Protein AF-A0A9E3DTG2-F1 (afdb_monomer)

Mean predicted aligned error: 5.53 Å

Solvent-accessible surface area (backbone atoms only — not comparable to full-atom values): 4525 Å² total; per-residue (Å²): 129,86,49,75,72,58,49,53,52,50,53,52,53,49,48,37,49,51,52,23,54,51,27,52,50,47,28,52,54,29,44,54,49,29,72,69,41,54,85,91,46,29,68,61,32,44,52,51,23,52,58,25,46,55,48,22,54,51,31,46,50,55,35,51,52,51,53,50,51,54,53,48,53,53,51,53,51,55,59,71,68,51,77,87,127

pLDDT: mean 91.42, std 11.4, range [51.81, 98.69]

Radius of gyration: 19.86 Å; Cα contacts (8 Å, |Δi|>4): 38; chains: 1; bounding box: 52×11×55 Å

Sequence (85 aa):
MISAPEATLIDQLLEFYCAWRAECAAVHTTYEQFAAAAPSERTLAFAAYLAALDREESAAQVYADQIALVSSLRSCNAEYARPAA

Nearest PDB structures (foldseek):
  2elb-assembly1_A-2  TM=8.626E-01  e=1.677E+00  Homo sapiens
  5mto-assembly1_A  TM=7.487E-01  e=2.751E+00  Homo sapiens
  5oen-assembly1_B  TM=8.455E-01  e=3.312E+00  Mus musculus
  7p3r-assembly1_D  TM=7.842E-01  e=5.106E+00  Vibrio cholerae O1 biovar El Tor str. N16961

Foldseek 3Di:
DQDPVNVVLVVVLVVLVVQLVVLVVQLVVLVVCLVPDDPVCNVVSVVSNVVSVVSNVVSVVVSVVSVVVVVVVVVVVVVVPPDDD

Structure (mmCIF, N/CA/C/O backbone):
data_AF-A0A9E3DTG2-F1
#
_entry.id   AF-A0A9E3DTG2-F1
#
loop_
_atom_site.group_PDB
_atom_site.id
_atom_site.type_symbol
_atom_site.label_atom_id
_atom_site.label_alt_id
_atom_site.label_comp_id
_atom_site.label_asym_id
_atom_site.label_entity_id
_atom_site.label_seq_id
_atom_site.pdbx_PDB_ins_code
_atom_site.Cartn_x
_atom_site.Cartn_y
_atom_site.Cartn_z
_atom_site.occupancy
_atom_site.B_iso_or_equiv
_atom_site.auth_seq_id
_atom_site.auth_comp_id
_atom_site.auth_asym_id
_atom_site.auth_atom_id
_atom_site.pdbx_PDB_model_num
ATOM 1 N N . MET A 1 1 ? 6.876 5.987 -32.475 1.00 65.56 1 MET A N 1
ATOM 2 C CA . MET A 1 1 ? 6.003 4.828 -32.198 1.00 65.56 1 MET A CA 1
ATOM 3 C C . MET A 1 1 ? 6.688 4.054 -31.087 1.00 65.56 1 MET A C 1
ATOM 5 O O . MET A 1 1 ? 7.848 3.721 -31.283 1.00 65.56 1 MET A O 1
ATOM 9 N N . ILE A 1 2 ? 6.062 3.908 -29.915 1.00 67.19 2 ILE A N 1
ATOM 10 C CA . ILE A 1 2 ? 6.636 3.134 -28.798 1.00 67.19 2 ILE A CA 1
ATOM 11 C C . ILE A 1 2 ? 6.787 1.687 -29.275 1.00 67.19 2 ILE A C 1
ATOM 13 O O . ILE A 1 2 ? 5.880 1.164 -29.928 1.00 67.19 2 ILE A O 1
ATOM 17 N N . SER A 1 3 ? 7.938 1.069 -29.029 1.00 77.00 3 SER A N 1
ATOM 18 C CA . SER A 1 3 ? 8.162 -0.324 -29.420 1.00 77.00 3 SER A CA 1
ATOM 19 C C . SER A 1 3 ? 7.393 -1.280 -28.494 1.00 77.00 3 SER A C 1
ATOM 21 O O . SER A 1 3 ? 7.155 -0.967 -27.330 1.00 77.00 3 SER A O 1
ATOM 23 N N . ALA A 1 4 ? 7.007 -2.463 -28.984 1.00 75.62 4 ALA A N 1
ATOM 24 C CA . ALA A 1 4 ? 6.302 -3.470 -28.179 1.00 75.62 4 ALA A CA 1
ATOM 25 C C . ALA A 1 4 ? 6.946 -3.771 -26.798 1.00 75.62 4 ALA A C 1
ATOM 27 O O . ALA A 1 4 ? 6.206 -3.800 -25.818 1.00 75.62 4 ALA A O 1
ATOM 28 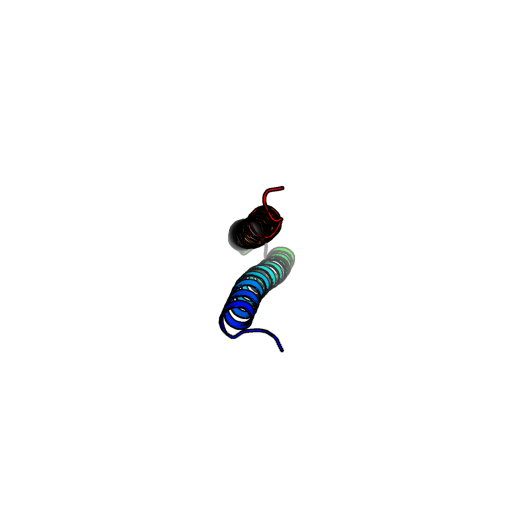N N . PRO A 1 5 ? 8.283 -3.929 -26.660 1.00 78.56 5 PRO A N 1
ATOM 29 C CA . PRO A 1 5 ? 8.899 -4.157 -25.348 1.00 78.56 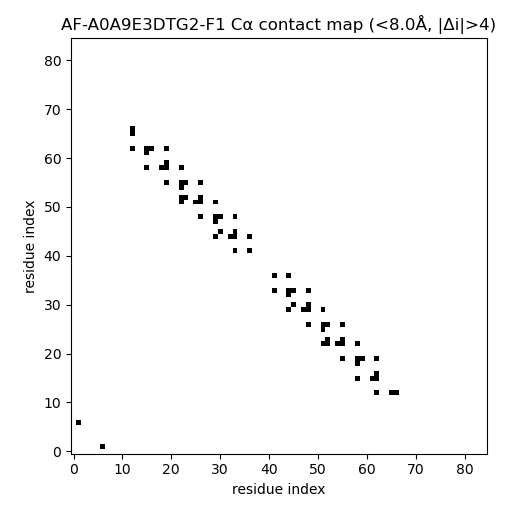5 PRO A CA 1
ATOM 30 C C . PRO A 1 5 ? 8.847 -2.933 -24.420 1.00 78.56 5 PRO A C 1
ATOM 32 O O . PRO A 1 5 ? 8.726 -3.092 -23.208 1.00 78.56 5 PRO A O 1
ATOM 35 N N . GLU A 1 6 ? 8.905 -1.713 -24.961 1.00 81.44 6 GLU A N 1
ATOM 36 C CA . GLU A 1 6 ? 8.756 -0.491 -24.160 1.00 81.44 6 GLU A CA 1
ATOM 37 C C . GLU A 1 6 ? 7.324 -0.327 -23.646 1.00 81.44 6 GLU A C 1
ATOM 39 O O . GLU A 1 6 ? 7.136 0.092 -22.508 1.00 81.44 6 GLU A O 1
ATOM 44 N N . ALA A 1 7 ? 6.324 -0.684 -24.458 1.00 85.75 7 ALA A N 1
ATOM 45 C CA . ALA A 1 7 ? 4.925 -0.670 -24.041 1.00 85.75 7 ALA A CA 1
ATOM 46 C C . ALA A 1 7 ? 4.684 -1.639 -22.871 1.00 85.75 7 ALA A C 1
ATOM 48 O O . ALA A 1 7 ? 4.151 -1.225 -21.849 1.00 85.75 7 ALA A O 1
ATOM 49 N N . THR A 1 8 ? 5.178 -2.881 -22.960 1.00 90.06 8 THR A N 1
ATOM 50 C CA . THR A 1 8 ? 5.066 -3.858 -21.862 1.00 90.06 8 THR A CA 1
ATOM 51 C C . THR A 1 8 ? 5.740 -3.375 -20.577 1.00 90.06 8 THR A C 1
ATOM 53 O O . THR A 1 8 ? 5.204 -3.576 -19.491 1.00 90.06 8 THR A O 1
ATOM 56 N N . LEU A 1 9 ? 6.897 -2.717 -20.683 1.00 90.56 9 LEU A N 1
ATOM 57 C CA . LEU A 1 9 ? 7.578 -2.162 -19.516 1.00 90.56 9 LEU A CA 1
ATOM 58 C C . LEU A 1 9 ? 6.775 -1.025 -18.866 1.00 90.56 9 LEU A C 1
ATOM 60 O O . LEU A 1 9 ? 6.691 -0.953 -17.643 1.00 90.56 9 LEU A O 1
ATOM 64 N N . ILE A 1 10 ? 6.182 -0.142 -19.676 1.00 91.25 10 ILE A N 1
ATOM 65 C CA . ILE A 1 10 ? 5.311 0.935 -19.186 1.00 91.25 10 ILE A CA 1
ATOM 66 C C . ILE A 1 10 ? 4.089 0.346 -18.478 1.00 91.25 10 ILE A C 1
ATOM 68 O O . ILE A 1 10 ? 3.764 0.797 -17.383 1.00 91.25 10 ILE A O 1
ATOM 72 N N . ASP A 1 11 ? 3.458 -0.673 -19.059 1.00 94.81 11 ASP A N 1
ATOM 73 C CA . ASP A 1 11 ? 2.290 -1.327 -18.466 1.00 94.81 11 ASP A CA 1
ATOM 74 C C . ASP A 1 11 ? 2.630 -1.958 -17.108 1.00 94.81 11 ASP A C 1
ATOM 76 O O . ASP A 1 11 ? 1.902 -1.757 -16.138 1.00 94.81 11 ASP A O 1
ATOM 80 N N . GLN A 1 12 ? 3.778 -2.633 -16.997 1.00 94.44 12 GLN A N 1
ATOM 81 C CA . GLN A 1 12 ? 4.248 -3.197 -15.727 1.00 94.44 12 GLN A CA 1
ATOM 82 C C . GLN A 1 12 ? 4.526 -2.114 -14.675 1.00 94.44 12 GLN A C 1
ATOM 84 O O . GLN A 1 12 ? 4.125 -2.250 -13.521 1.00 94.44 12 GLN A O 1
ATOM 89 N N . LEU A 1 13 ? 5.177 -1.008 -15.050 1.00 95.88 13 LEU A N 1
ATOM 90 C CA . LEU A 1 13 ? 5.404 0.110 -14.126 1.00 95.88 13 LEU A CA 1
ATOM 91 C C . LEU A 1 13 ? 4.088 0.747 -13.661 1.00 95.88 13 LEU A C 1
ATOM 93 O O . LEU A 1 13 ? 3.962 1.108 -12.489 1.00 95.88 13 LEU A O 1
ATOM 97 N N . LEU A 1 14 ? 3.109 0.876 -14.560 1.00 96.75 14 LEU A N 1
ATOM 98 C CA . LEU A 1 14 ? 1.775 1.366 -14.223 1.00 96.75 14 LEU A CA 1
ATOM 99 C C . LEU A 1 14 ? 1.044 0.408 -13.282 1.00 96.75 14 LEU A C 1
ATOM 101 O O . LEU A 1 14 ? 0.371 0.875 -12.368 1.00 96.75 14 LEU A O 1
ATOM 105 N N . GLU A 1 15 ? 1.206 -0.902 -13.450 1.00 97.69 15 GLU A N 1
ATOM 106 C CA . GLU A 1 15 ? 0.637 -1.899 -12.544 1.00 97.69 15 GLU A CA 1
ATOM 107 C C . GLU A 1 15 ? 1.191 -1.748 -11.119 1.00 97.69 15 GLU A C 1
ATOM 109 O O . GLU A 1 15 ? 0.410 -1.648 -10.171 1.00 97.69 15 GLU A O 1
ATOM 114 N N . PHE A 1 16 ? 2.513 -1.612 -10.957 1.00 97.56 16 PHE A N 1
ATOM 115 C CA . PHE A 1 16 ? 3.123 -1.356 -9.644 1.00 97.56 16 PHE A CA 1
ATOM 116 C C . PHE A 1 16 ? 2.679 -0.020 -9.036 1.00 97.56 16 PHE A C 1
ATOM 118 O O . PHE A 1 16 ? 2.391 0.053 -7.840 1.00 97.56 16 PHE A O 1
ATOM 125 N N . TYR A 1 17 ? 2.559 1.030 -9.854 1.00 97.44 17 TYR A N 1
ATOM 126 C CA . TYR A 1 17 ? 2.016 2.313 -9.409 1.00 97.44 17 TYR A CA 1
ATOM 127 C C . TYR A 1 17 ? 0.566 2.179 -8.922 1.00 97.44 17 TYR A C 1
ATOM 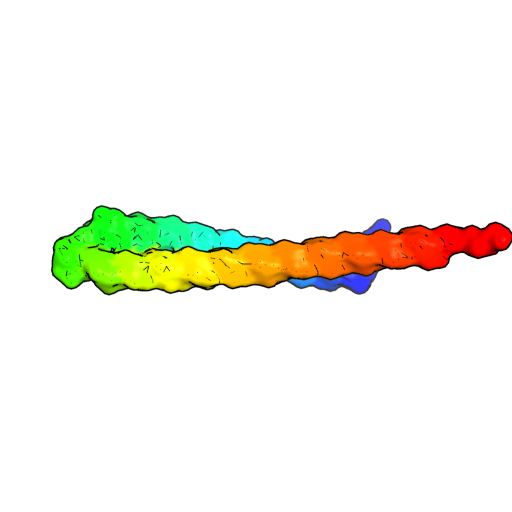129 O O . TYR A 1 17 ? 0.217 2.676 -7.851 1.00 97.44 17 TYR A O 1
ATOM 137 N N . CYS A 1 18 ? -0.287 1.500 -9.691 1.00 98.38 18 CYS A N 1
ATOM 138 C CA . CYS A 1 18 ? -1.679 1.262 -9.330 1.00 98.38 18 CYS A CA 1
ATOM 139 C C . CYS A 1 18 ? -1.801 0.427 -8.051 1.00 98.38 18 CYS A C 1
ATOM 141 O O . CYS A 1 18 ? -2.636 0.756 -7.209 1.00 98.38 18 CYS A O 1
ATOM 143 N N . ALA A 1 19 ? -0.957 -0.594 -7.878 1.00 98.00 19 ALA A N 1
ATOM 144 C CA . ALA A 1 19 ? -0.906 -1.403 -6.665 1.00 98.00 19 ALA A CA 1
ATOM 145 C C . ALA A 1 19 ? -0.576 -0.548 -5.432 1.00 98.00 19 ALA A C 1
ATOM 147 O O . ALA A 1 19 ? -1.332 -0.554 -4.462 1.00 98.00 19 ALA A O 1
ATOM 148 N N . TRP A 1 20 ? 0.474 0.276 -5.498 1.00 98.31 20 TRP A N 1
ATOM 149 C CA . TRP A 1 20 ? 0.807 1.210 -4.419 1.00 98.31 20 TRP A CA 1
ATOM 150 C C . TRP A 1 20 ? -0.343 2.184 -4.117 1.00 98.31 20 TRP A C 1
ATOM 152 O O . TRP A 1 20 ? -0.741 2.349 -2.965 1.00 98.31 20 TRP A O 1
A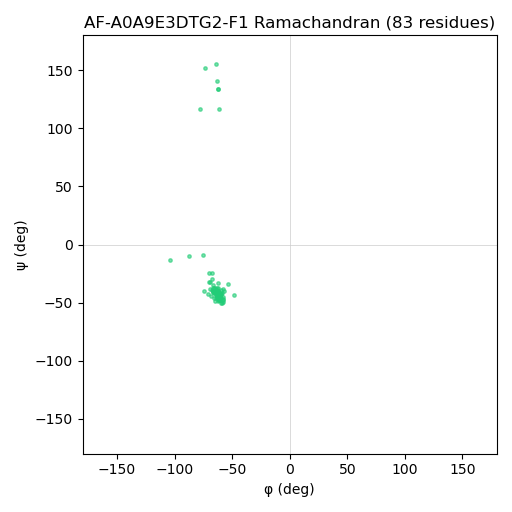TOM 162 N N . ARG A 1 21 ? -0.968 2.772 -5.147 1.00 98.50 21 ARG A N 1
ATOM 163 C CA . ARG A 1 21 ? -2.115 3.680 -4.963 1.00 98.50 21 ARG A CA 1
ATOM 164 C C . ARG A 1 21 ? -3.330 3.003 -4.327 1.00 98.50 21 ARG A C 1
ATOM 166 O O . ARG A 1 21 ? -4.058 3.673 -3.591 1.00 98.50 21 ARG A O 1
ATOM 173 N N . ALA A 1 22 ? -3.558 1.721 -4.604 1.00 98.38 22 ALA A N 1
ATOM 174 C CA . ALA A 1 22 ? -4.612 0.943 -3.963 1.00 98.38 22 ALA A CA 1
ATOM 175 C C . ALA A 1 22 ? -4.325 0.740 -2.466 1.00 98.38 22 ALA A C 1
ATOM 177 O O . ALA A 1 22 ? -5.230 0.909 -1.648 1.00 98.38 22 ALA A O 1
ATOM 178 N N . GLU A 1 23 ? -3.071 0.477 -2.093 1.00 98.31 23 GLU A N 1
ATOM 179 C CA . GLU A 1 23 ? -2.666 0.385 -0.687 1.00 98.31 23 GLU A CA 1
ATOM 180 C C . GLU A 1 23 ? -2.790 1.734 0.039 1.00 98.31 23 GLU A C 1
ATOM 182 O O . GLU A 1 23 ? -3.349 1.782 1.134 1.00 98.31 23 GLU A O 1
ATOM 187 N N . CYS A 1 24 ? -2.429 2.861 -0.594 1.00 98.38 24 CYS A N 1
ATOM 188 C CA . CYS A 1 24 ? -2.693 4.192 -0.023 1.00 98.38 24 CYS A CA 1
ATOM 189 C C . CYS A 1 24 ? -4.191 4.419 0.263 1.00 98.38 24 CYS A C 1
ATOM 191 O O . CYS A 1 24 ? -4.558 5.014 1.279 1.00 98.38 24 CYS A O 1
ATOM 193 N N . ALA A 1 25 ? -5.074 3.958 -0.630 1.00 98.44 25 ALA A N 1
ATOM 194 C CA . ALA A 1 25 ? -6.516 4.043 -0.410 1.00 98.44 25 ALA A CA 1
ATOM 195 C C . ALA A 1 25 ? -6.960 3.148 0.761 1.00 98.44 25 ALA A C 1
ATOM 197 O O . ALA A 1 25 ? -7.766 3.576 1.586 1.00 98.44 25 ALA A O 1
ATOM 198 N N . ALA A 1 26 ? -6.388 1.947 0.888 1.00 98.31 26 ALA A N 1
ATOM 199 C CA . ALA A 1 26 ? -6.657 1.040 2.001 1.00 98.31 26 ALA A CA 1
ATOM 200 C C . ALA A 1 26 ? -6.212 1.624 3.355 1.00 98.31 26 ALA A C 1
ATOM 202 O O . ALA A 1 26 ? -6.937 1.502 4.346 1.00 98.31 26 ALA A O 1
ATOM 203 N N . VAL A 1 27 ? -5.061 2.305 3.402 1.00 98.44 27 VAL A N 1
ATOM 204 C CA . VAL A 1 27 ? -4.596 3.064 4.578 1.00 98.44 27 VAL A CA 1
ATOM 205 C C . VAL A 1 27 ? -5.621 4.123 4.970 1.00 98.44 27 VAL A C 1
ATOM 207 O O . VAL A 1 27 ? -6.004 4.212 6.135 1.00 98.44 27 VAL A O 1
ATOM 210 N N . HIS A 1 28 ? -6.118 4.896 4.002 1.00 98.38 28 HIS A N 1
ATOM 211 C CA . HIS A 1 28 ? -7.121 5.921 4.272 1.00 98.38 28 HIS A CA 1
ATOM 212 C C . HIS A 1 28 ? -8.419 5.321 4.831 1.00 98.38 28 HIS A C 1
ATOM 214 O O . HIS A 1 28 ? -8.897 5.749 5.878 1.00 98.38 28 HIS A O 1
ATOM 220 N N . THR A 1 29 ? -8.939 4.267 4.198 1.00 98.38 29 THR A N 1
ATOM 221 C CA . THR A 1 29 ? -10.157 3.583 4.652 1.00 98.38 29 THR A CA 1
ATOM 222 C C . THR A 1 29 ? -10.004 2.994 6.056 1.00 98.38 29 THR A C 1
ATOM 224 O O . THR A 1 29 ? -10.891 3.144 6.895 1.00 98.38 29 THR A O 1
ATOM 227 N N . THR A 1 30 ? -8.884 2.331 6.347 1.00 97.94 30 THR A N 1
ATOM 228 C CA . THR A 1 30 ? -8.650 1.730 7.672 1.00 97.94 30 THR A CA 1
ATOM 229 C C . THR A 1 30 ? -8.424 2.784 8.753 1.00 97.94 30 THR A C 1
ATOM 231 O O . THR A 1 30 ? -8.866 2.593 9.887 1.00 97.94 30 THR A O 1
ATOM 234 N N . TYR A 1 31 ? -7.821 3.925 8.412 1.00 97.94 31 TYR A N 1
ATOM 235 C CA . TYR A 1 31 ? -7.727 5.071 9.312 1.00 97.94 31 TYR A CA 1
ATOM 236 C C . TYR A 1 31 ? -9.107 5.621 9.681 1.00 97.94 31 TYR A C 1
ATOM 238 O O . TYR A 1 31 ? -9.386 5.812 10.863 1.00 97.94 31 TYR A O 1
ATOM 246 N N . GLU A 1 32 ? -9.984 5.846 8.698 1.00 98.25 32 GLU A N 1
ATOM 247 C CA . GLU A 1 32 ? -11.348 6.330 8.944 1.00 98.25 32 GLU A CA 1
ATOM 248 C C . GLU A 1 32 ? -12.133 5.363 9.840 1.00 98.25 32 GLU A C 1
ATOM 250 O O . GLU A 1 32 ? -12.782 5.785 10.800 1.00 98.25 32 GLU A O 1
ATOM 255 N N . GLN A 1 33 ? -12.010 4.056 9.587 1.00 97.25 33 GLN A N 1
ATOM 256 C CA . GLN A 1 33 ? -12.615 3.014 10.419 1.00 97.25 33 GLN A CA 1
ATOM 257 C C . GLN A 1 33 ? -12.071 3.037 11.852 1.00 97.25 33 GLN A C 1
ATOM 259 O O . GLN A 1 33 ? -12.849 3.013 12.802 1.00 97.25 33 GLN A O 1
ATOM 264 N N . PHE A 1 34 ? -10.752 3.133 12.032 1.00 97.31 34 PHE A N 1
ATOM 265 C CA . PHE A 1 34 ? -10.130 3.265 13.351 1.00 97.31 34 PHE A CA 1
ATOM 266 C C . PHE A 1 34 ? -10.556 4.547 14.080 1.00 97.31 34 PHE A C 1
ATOM 268 O O . PHE A 1 34 ? -10.792 4.525 15.293 1.00 97.31 34 PHE A O 1
ATOM 275 N N . ALA A 1 35 ? -10.668 5.663 13.361 1.00 97.12 35 ALA A N 1
ATOM 276 C CA . ALA A 1 35 ? -11.082 6.944 13.917 1.00 97.12 35 ALA A CA 1
ATOM 277 C C . ALA A 1 35 ? -12.537 6.909 14.410 1.00 97.12 35 ALA A C 1
ATOM 279 O O . ALA A 1 35 ? -12.834 7.486 15.458 1.00 97.12 35 ALA A O 1
ATOM 280 N N . ALA A 1 36 ? -13.414 6.202 13.691 1.00 97.69 36 ALA A N 1
ATOM 281 C CA . ALA A 1 36 ? -14.827 6.036 14.024 1.00 97.69 36 ALA A CA 1
ATOM 282 C C . ALA A 1 36 ? -15.126 4.854 14.972 1.00 97.69 36 ALA A C 1
ATOM 284 O O . ALA A 1 36 ? -16.252 4.738 15.456 1.00 97.69 36 ALA A O 1
ATOM 285 N N . ALA A 1 37 ? -14.151 3.978 15.241 1.00 96.88 37 ALA A N 1
ATOM 286 C CA . ALA A 1 37 ? -14.358 2.749 16.004 1.00 96.88 37 ALA A CA 1
ATOM 287 C C . ALA A 1 37 ? -14.795 3.004 17.455 1.00 96.88 37 ALA A C 1
A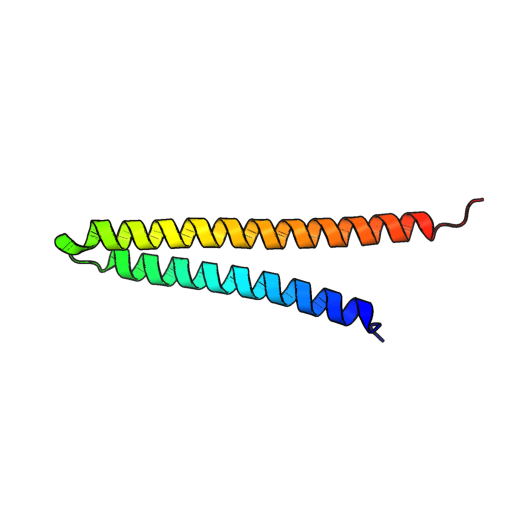TOM 289 O O . ALA A 1 37 ? -14.260 3.872 18.158 1.00 96.88 37 ALA A O 1
ATOM 290 N N . ALA A 1 38 ? -15.716 2.168 17.942 1.00 96.56 38 ALA A N 1
ATOM 291 C CA . ALA A 1 38 ? -16.087 2.145 19.350 1.00 96.56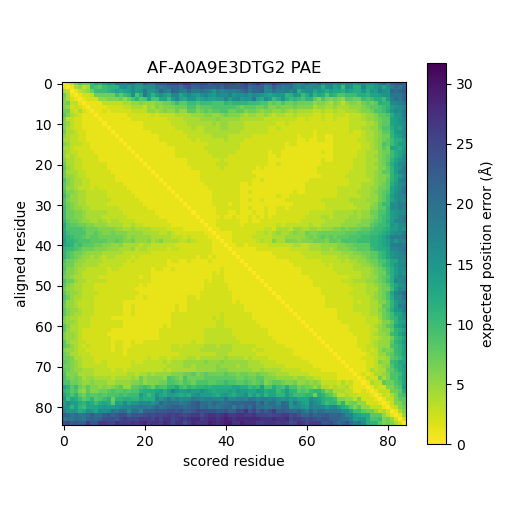 38 ALA A CA 1
ATOM 292 C C . ALA A 1 38 ? -14.889 1.722 20.229 1.00 96.56 38 ALA A C 1
ATOM 294 O O . ALA A 1 38 ? -14.009 0.988 19.766 1.00 96.56 38 ALA A O 1
ATOM 295 N N . PRO A 1 39 ? -14.844 2.105 21.522 1.00 95.44 39 PRO A N 1
ATOM 296 C CA . PRO A 1 39 ? -13.721 1.769 22.401 1.00 95.44 39 PRO A CA 1
ATOM 297 C C . PRO A 1 39 ? -13.382 0.271 22.458 1.00 95.44 39 PRO A C 1
ATOM 299 O O . PRO A 1 39 ? -12.208 -0.078 22.542 1.00 95.44 39 PRO A O 1
ATOM 302 N N . SER A 1 40 ? -14.386 -0.607 22.366 1.00 95.69 40 SER A N 1
ATOM 303 C CA . SER A 1 40 ? -14.217 -2.068 22.370 1.00 95.69 40 SER A CA 1
ATOM 304 C C . SER A 1 40 ? -13.561 -2.629 21.105 1.00 95.69 40 SER A C 1
ATOM 306 O O . SER A 1 40 ? -12.963 -3.698 21.154 1.00 95.69 40 SER A O 1
ATOM 308 N N . GLU A 1 41 ? -13.662 -1.926 19.978 1.00 96.00 41 GLU A N 1
ATOM 309 C CA . GLU A 1 41 ? -13.166 -2.367 18.664 1.00 96.00 41 GLU A CA 1
ATOM 310 C C . GLU A 1 41 ? -11.873 -1.645 18.269 1.00 96.00 41 GLU A C 1
ATOM 312 O O . GLU A 1 41 ? -11.166 -2.055 17.347 1.00 96.00 41 GLU A O 1
ATOM 317 N N . ARG A 1 42 ? -11.535 -0.573 18.992 1.00 94.75 42 ARG A N 1
ATOM 318 C CA . ARG A 1 42 ? -10.462 0.357 18.642 1.00 94.75 42 ARG A CA 1
ATOM 319 C C . ARG A 1 42 ? -9.095 -0.305 18.507 1.00 94.75 42 ARG A C 1
ATOM 321 O O . ARG A 1 42 ? -8.345 0.053 17.606 1.00 94.75 42 ARG A O 1
ATOM 328 N N . THR A 1 43 ? -8.775 -1.281 19.356 1.00 97.38 43 THR A N 1
ATOM 329 C CA . THR A 1 43 ? -7.513 -2.034 19.267 1.00 97.38 43 THR A CA 1
ATOM 330 C C . THR A 1 43 ? -7.425 -2.845 17.975 1.00 97.38 43 THR A C 1
ATOM 332 O O . THR A 1 43 ? -6.386 -2.836 17.321 1.00 97.38 43 THR A O 1
ATOM 335 N N . LEU A 1 44 ? -8.514 -3.511 17.582 1.00 97.44 44 LEU A N 1
ATOM 336 C CA . LEU A 1 44 ? -8.556 -4.295 16.349 1.00 97.44 44 LEU A CA 1
ATOM 337 C C . LEU A 1 44 ? -8.485 -3.386 15.117 1.00 97.44 44 LEU A C 1
ATOM 339 O O . LEU A 1 44 ? -7.706 -3.652 14.205 1.00 97.44 44 LEU A O 1
ATOM 343 N N . ALA A 1 45 ? -9.240 -2.286 15.114 1.00 97.44 45 ALA A N 1
ATOM 344 C CA . ALA A 1 45 ? -9.212 -1.317 14.022 1.00 97.44 45 ALA A CA 1
ATOM 345 C C . ALA A 1 45 ? -7.830 -0.652 13.877 1.00 97.44 45 ALA A C 1
ATOM 347 O O . ALA A 1 45 ? -7.350 -0.456 12.763 1.00 97.44 45 ALA A O 1
ATOM 348 N N . PHE A 1 46 ? -7.145 -0.376 14.992 1.00 97.62 46 PHE A N 1
ATOM 349 C CA . PHE A 1 46 ? -5.774 0.133 14.970 1.00 97.62 46 PHE A CA 1
ATOM 350 C C . PHE A 1 46 ? -4.786 -0.881 14.382 1.00 97.62 46 PHE A C 1
ATOM 352 O O . PHE A 1 46 ? -3.940 -0.513 13.572 1.00 97.62 46 PHE A O 1
ATOM 359 N N . ALA A 1 47 ? -4.911 -2.164 14.735 1.00 98.31 47 ALA A N 1
ATOM 360 C CA . ALA A 1 47 ? -4.083 -3.218 14.152 1.00 98.31 47 ALA A CA 1
ATOM 361 C C . ALA A 1 47 ? -4.313 -3.359 12.635 1.00 98.31 47 ALA A C 1
ATOM 363 O O . ALA A 1 47 ? -3.352 -3.513 11.884 1.00 98.31 47 ALA A O 1
ATOM 364 N N . ALA A 1 48 ? -5.564 -3.247 12.173 1.00 98.19 48 ALA A N 1
ATOM 365 C CA . ALA A 1 48 ? -5.889 -3.250 10.746 1.00 98.19 48 ALA A CA 1
ATOM 366 C C . ALA A 1 48 ? -5.280 -2.046 10.006 1.00 98.19 48 ALA A C 1
ATOM 368 O O . ALA A 1 48 ? -4.753 -2.208 8.906 1.00 98.19 48 ALA A O 1
ATOM 369 N N . TYR A 1 49 ? -5.301 -0.862 10.625 1.00 98.19 49 TYR A N 1
ATOM 370 C CA . TYR A 1 49 ? -4.639 0.335 10.103 1.00 98.19 49 TYR A CA 1
ATOM 371 C C . TYR A 1 49 ? -3.115 0.165 10.005 1.00 98.19 49 TYR A C 1
ATOM 373 O O . TYR A 1 49 ? -2.538 0.445 8.957 1.00 98.19 49 TYR A O 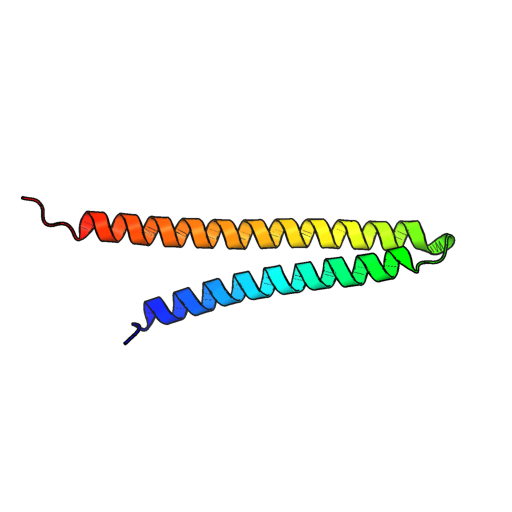1
ATOM 381 N N . LEU A 1 50 ? -2.458 -0.372 11.040 1.00 98.56 50 LEU A N 1
ATOM 382 C CA . LEU A 1 50 ? -1.018 -0.666 10.991 1.0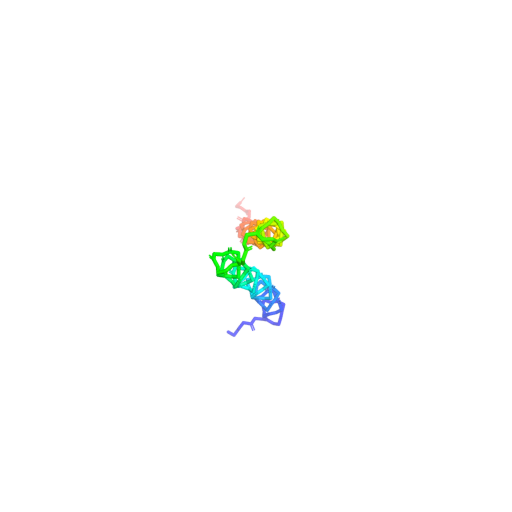0 98.56 50 LEU A CA 1
ATOM 383 C C . LEU A 1 50 ? -0.668 -1.673 9.887 1.00 98.56 50 LEU A C 1
ATOM 385 O O . LEU A 1 50 ? 0.300 -1.475 9.162 1.00 98.56 50 LEU A O 1
ATOM 389 N N . ALA A 1 51 ? -1.476 -2.720 9.713 1.00 98.50 51 ALA A N 1
ATOM 390 C CA . ALA A 1 51 ? -1.282 -3.691 8.639 1.00 98.50 51 ALA A CA 1
ATOM 391 C C . ALA A 1 51 ? -1.529 -3.102 7.236 1.00 98.50 51 ALA A C 1
ATOM 393 O O . ALA A 1 51 ? -1.035 -3.638 6.247 1.00 98.50 51 ALA A O 1
ATOM 394 N N . ALA A 1 52 ? -2.328 -2.038 7.116 1.00 98.44 52 ALA A N 1
ATOM 395 C CA . ALA A 1 52 ? -2.466 -1.301 5.863 1.00 98.44 52 ALA A CA 1
ATOM 396 C C . ALA A 1 52 ? -1.236 -0.426 5.586 1.00 98.44 52 ALA A C 1
ATOM 398 O O . ALA A 1 52 ? -0.785 -0.388 4.447 1.00 98.44 52 ALA A O 1
ATOM 399 N N . LEU A 1 53 ? -0.667 0.219 6.612 1.00 98.62 53 LEU A N 1
ATOM 400 C CA . LEU A 1 53 ? 0.574 0.993 6.476 1.00 98.62 53 LEU A CA 1
ATOM 401 C C . LEU A 1 53 ? 1.754 0.119 6.039 1.00 98.62 53 LEU A C 1
ATOM 403 O O . LEU A 1 53 ? 2.467 0.491 5.118 1.00 98.62 53 LEU A O 1
ATOM 407 N N . ASP A 1 54 ? 1.919 -1.058 6.644 1.00 98.69 54 ASP A N 1
ATOM 408 C CA . ASP A 1 54 ? 2.991 -2.000 6.287 1.00 98.69 54 ASP A CA 1
ATOM 409 C C . ASP A 1 54 ? 2.907 -2.444 4.814 1.00 98.69 54 ASP A C 1
ATOM 411 O O . ASP A 1 54 ? 3.901 -2.457 4.085 1.00 98.69 54 ASP A O 1
ATOM 415 N N . ARG A 1 55 ? 1.692 -2.733 4.329 1.00 98.31 55 ARG A N 1
ATOM 416 C CA . ARG A 1 55 ? 1.465 -3.070 2.916 1.00 98.31 55 ARG A CA 1
ATOM 417 C C . ARG A 1 55 ? 1.711 -1.890 1.982 1.00 98.31 55 ARG A C 1
ATOM 419 O O . ARG A 1 55 ? 2.260 -2.092 0.901 1.00 98.31 55 ARG A O 1
ATOM 426 N N . GLU A 1 56 ? 1.323 -0.682 2.382 1.00 98.50 56 GLU A N 1
ATOM 427 C CA . GLU A 1 56 ? 1.575 0.533 1.606 1.00 98.50 56 GLU A CA 1
ATOM 428 C C . GLU A 1 56 ? 3.072 0.819 1.476 1.00 98.50 56 GLU A C 1
ATOM 430 O O . GLU A 1 56 ? 3.538 1.023 0.355 1.00 98.50 56 GLU A O 1
ATOM 435 N N . GLU A 1 57 ? 3.831 0.721 2.570 1.00 98.62 57 GLU A N 1
ATOM 436 C CA . GLU A 1 57 ? 5.290 0.865 2.567 1.00 98.62 57 GLU A CA 1
ATOM 437 C C . GLU A 1 57 ? 5.949 -0.201 1.682 1.00 98.62 57 GLU A C 1
ATOM 439 O O . GLU A 1 57 ? 6.788 0.113 0.834 1.00 98.62 57 GLU A O 1
ATOM 444 N N . SER A 1 58 ? 5.520 -1.461 1.809 1.00 98.44 58 SER A N 1
ATOM 445 C CA . SER A 1 58 ? 6.015 -2.553 0.970 1.00 98.44 58 SER A CA 1
ATOM 446 C C . SER A 1 58 ? 5.754 -2.300 -0.522 1.00 98.44 58 SER A C 1
ATOM 448 O O . SER A 1 58 ? 6.664 -2.433 -1.344 1.00 98.44 58 SER A O 1
ATOM 450 N N . ALA A 1 59 ? 4.541 -1.874 -0.889 1.00 98.25 59 ALA A N 1
ATOM 451 C CA . ALA A 1 59 ? 4.188 -1.570 -2.275 1.00 98.25 59 ALA A CA 1
ATOM 452 C C . ALA A 1 59 ? 4.947 -0.347 -2.819 1.00 98.25 59 ALA A C 1
ATOM 454 O O . ALA A 1 59 ? 5.378 -0.354 -3.977 1.00 98.25 59 ALA A O 1
ATOM 455 N N . ALA A 1 60 ? 5.157 0.678 -1.987 1.00 97.94 60 ALA A N 1
ATOM 456 C CA . ALA A 1 60 ? 5.957 1.848 -2.332 1.00 97.94 60 ALA A CA 1
ATOM 457 C C . ALA A 1 60 ? 7.409 1.457 -2.637 1.00 97.94 60 ALA A C 1
ATOM 459 O O . ALA A 1 60 ? 7.965 1.895 -3.648 1.00 97.94 60 ALA A O 1
ATOM 460 N N . GLN A 1 61 ? 8.004 0.595 -1.804 1.00 98.50 61 GLN A N 1
ATOM 461 C CA . GLN A 1 61 ? 9.370 0.113 -1.995 1.00 98.50 61 GLN A CA 1
ATOM 462 C C . GLN A 1 61 ? 9.503 -0.695 -3.289 1.00 98.50 61 GLN A C 1
ATOM 464 O O . GLN A 1 61 ? 10.408 -0.433 -4.080 1.00 98.50 61 GLN A O 1
ATOM 469 N N . VAL A 1 62 ? 8.566 -1.612 -3.560 1.00 98.06 62 VAL A N 1
ATOM 470 C CA . VAL A 1 62 ? 8.559 -2.382 -4.813 1.00 98.06 62 VAL A CA 1
ATOM 471 C C . VAL A 1 62 ? 8.486 -1.450 -6.022 1.00 98.06 62 VAL A C 1
ATOM 473 O O . VAL A 1 62 ? 9.273 -1.599 -6.955 1.00 98.06 62 VAL A O 1
ATOM 476 N N . TYR A 1 63 ? 7.591 -0.460 -6.018 1.00 97.50 63 TYR A N 1
ATOM 477 C CA . TYR A 1 63 ? 7.499 0.503 -7.117 1.00 97.50 63 TYR A CA 1
ATOM 478 C C . TYR A 1 63 ? 8.794 1.320 -7.285 1.00 97.50 63 TYR A C 1
ATOM 480 O O . TYR A 1 63 ? 9.277 1.483 -8.409 1.00 97.50 63 TYR A O 1
ATOM 488 N N . ALA A 1 64 ? 9.394 1.787 -6.186 1.00 97.62 64 ALA A N 1
ATOM 489 C CA . ALA A 1 64 ? 10.658 2.521 -6.209 1.00 97.62 64 ALA A CA 1
ATOM 490 C C . ALA A 1 64 ? 11.807 1.688 -6.804 1.00 97.62 64 ALA A C 1
ATOM 492 O O . ALA A 1 64 ? 12.550 2.188 -7.655 1.00 97.62 64 ALA A O 1
ATOM 493 N N . ASP A 1 65 ? 11.911 0.412 -6.426 1.00 97.44 65 ASP A N 1
ATOM 494 C CA . ASP A 1 65 ? 12.926 -0.510 -6.940 1.00 97.44 65 ASP A CA 1
ATOM 495 C C . ASP A 1 65 ? 12.785 -0.721 -8.455 1.00 97.44 65 ASP A C 1
ATOM 497 O O . ASP A 1 65 ? 13.780 -0.714 -9.186 1.00 97.44 65 ASP A O 1
ATOM 501 N N . GLN A 1 66 ? 11.552 -0.833 -8.961 1.00 96.88 66 GLN A N 1
ATOM 502 C CA . GLN A 1 66 ? 11.298 -0.966 -10.400 1.00 96.88 66 GLN A CA 1
ATOM 503 C C . GLN A 1 66 ? 11.667 0.307 -11.173 1.00 96.88 66 GLN A C 1
ATOM 505 O O . GLN A 1 66 ? 12.289 0.232 -12.237 1.00 96.88 66 GLN A O 1
ATOM 510 N N . ILE A 1 67 ? 11.364 1.491 -10.631 1.00 95.88 67 ILE A N 1
ATOM 511 C CA . ILE A 1 67 ? 11.784 2.769 -11.227 1.00 95.88 67 ILE A CA 1
ATOM 512 C C . ILE A 1 67 ? 13.313 2.887 -11.258 1.00 95.88 67 ILE A C 1
ATOM 514 O O . ILE A 1 67 ? 13.880 3.312 -12.275 1.00 95.88 67 ILE A O 1
ATOM 518 N N . ALA A 1 68 ? 13.995 2.490 -10.181 1.00 95.94 68 ALA A N 1
ATOM 519 C CA . ALA A 1 68 ? 15.453 2.489 -10.113 1.00 95.94 68 ALA A CA 1
ATOM 520 C C . ALA A 1 68 ? 16.066 1.528 -11.145 1.00 95.94 68 ALA A C 1
ATOM 522 O O . ALA A 1 68 ? 16.987 1.914 -11.874 1.00 95.94 68 ALA A O 1
ATOM 523 N N . LEU A 1 69 ? 15.513 0.318 -11.276 1.00 93.38 69 LEU A N 1
ATOM 524 C CA . LEU A 1 69 ? 15.935 -0.674 -12.263 1.00 93.38 69 LEU A CA 1
ATOM 525 C C . LEU A 1 69 ? 15.814 -0.133 -13.694 1.00 93.38 69 LEU A C 1
ATOM 527 O O . LEU A 1 69 ? 16.779 -0.172 -14.458 1.00 93.38 69 LEU A O 1
ATOM 531 N N . VAL A 1 70 ? 14.658 0.428 -14.055 1.00 92.31 70 VAL A N 1
ATOM 532 C CA . VAL A 1 70 ? 14.428 0.985 -15.399 1.00 92.31 70 VAL A CA 1
ATOM 533 C C . VAL A 1 70 ? 15.339 2.177 -15.682 1.00 92.31 70 VAL A C 1
ATOM 535 O O . VAL A 1 70 ? 15.882 2.299 -16.784 1.00 92.31 70 VAL A O 1
ATOM 538 N N . SER A 1 71 ? 15.565 3.036 -14.689 1.00 91.81 71 SER A N 1
ATOM 539 C CA . SER A 1 71 ? 16.487 4.171 -14.812 1.00 91.81 71 SER A CA 1
ATOM 540 C C . SER A 1 71 ? 17.930 3.706 -15.037 1.00 91.81 71 SER A C 1
ATOM 542 O O . SER A 1 71 ? 18.635 4.258 -15.888 1.00 91.81 71 SER A O 1
ATOM 544 N N . SER A 1 72 ? 18.355 2.652 -14.334 1.00 91.81 72 SER A N 1
ATOM 545 C CA . SER A 1 72 ? 19.672 2.031 -14.503 1.00 91.81 72 SER A CA 1
ATOM 546 C C . SER A 1 72 ? 19.834 1.408 -15.891 1.00 91.81 72 SER A C 1
ATOM 548 O O . SER A 1 72 ? 20.797 1.719 -16.593 1.00 91.81 72 SER A O 1
ATOM 550 N N . LEU A 1 73 ? 18.856 0.616 -16.348 1.00 88.62 73 LEU A N 1
ATOM 551 C CA . LEU A 1 73 ? 18.866 0.007 -17.682 1.00 88.62 73 LEU A CA 1
ATOM 552 C C . LEU A 1 73 ? 18.947 1.057 -18.795 1.00 88.62 73 LEU A C 1
ATOM 554 O O . LEU A 1 73 ? 19.713 0.895 -19.745 1.00 88.62 73 LEU A O 1
ATOM 558 N N . ARG A 1 74 ? 18.202 2.160 -18.667 1.00 85.56 74 ARG A N 1
ATOM 559 C CA . ARG A 1 74 ? 18.266 3.280 -19.618 1.00 85.56 74 ARG A CA 1
ATOM 560 C C . ARG A 1 74 ? 19.638 3.942 -19.650 1.00 85.56 74 ARG A C 1
ATOM 562 O O . ARG A 1 74 ? 20.131 4.248 -20.732 1.00 85.56 74 ARG A O 1
ATOM 569 N N . SER A 1 75 ? 20.243 4.144 -18.483 1.00 86.19 75 SER A N 1
ATOM 570 C CA . SER A 1 75 ? 21.568 4.759 -18.355 1.00 86.19 75 SER A CA 1
ATOM 571 C C . SER A 1 75 ? 22.654 3.869 -18.965 1.00 86.19 75 SER A C 1
ATOM 573 O O . SER A 1 75 ? 23.445 4.331 -19.781 1.00 86.19 75 SER A O 1
ATOM 575 N N . CYS A 1 76 ? 22.613 2.572 -18.655 1.00 84.31 76 CYS A N 1
ATOM 576 C CA . CYS A 1 76 ? 23.485 1.545 -19.215 1.00 84.31 76 CYS A CA 1
ATOM 577 C C . CYS A 1 76 ? 23.376 1.486 -20.750 1.00 84.31 76 CYS A C 1
ATOM 579 O O . CYS A 1 76 ? 24.376 1.586 -21.456 1.00 84.31 76 CYS A O 1
ATOM 581 N N . ASN A 1 77 ? 22.154 1.424 -21.290 1.00 82.56 77 ASN A N 1
ATOM 582 C CA . ASN A 1 77 ? 21.933 1.399 -22.737 1.00 82.56 77 ASN A CA 1
ATOM 583 C C . ASN A 1 77 ? 22.443 2.675 -23.439 1.00 82.56 77 ASN A C 1
ATOM 585 O O . ASN A 1 77 ? 23.004 2.603 -24.530 1.00 82.56 77 ASN A O 1
ATOM 589 N N . ALA A 1 78 ? 22.289 3.847 -22.812 1.00 78.69 78 ALA A N 1
ATOM 590 C CA . ALA A 1 78 ? 22.808 5.107 -23.346 1.00 78.69 78 ALA A CA 1
ATOM 591 C C . ALA A 1 78 ? 24.348 5.153 -23.376 1.00 78.69 78 ALA A C 1
ATOM 593 O O . ALA A 1 78 ? 24.925 5.731 -24.297 1.00 78.69 78 ALA A O 1
ATOM 594 N N . GLU A 1 79 ? 25.008 4.537 -22.395 1.00 72.88 79 GLU A N 1
ATOM 595 C CA . GLU A 1 79 ? 26.468 4.437 -22.329 1.00 72.88 79 GLU A CA 1
ATOM 596 C C . GLU A 1 79 ? 27.022 3.485 -23.400 1.00 72.88 79 GLU A C 1
ATOM 598 O O . GLU A 1 79 ? 27.961 3.850 -24.105 1.00 72.88 79 GLU A O 1
ATOM 603 N N . TYR A 1 80 ? 26.379 2.329 -23.614 1.00 58.78 80 TYR A N 1
ATOM 604 C CA . TYR A 1 80 ? 26.731 1.393 -24.693 1.00 58.78 80 TYR A CA 1
ATOM 605 C C . TYR A 1 80 ? 26.455 1.940 -26.103 1.00 58.78 80 TYR A C 1
ATOM 607 O O . TYR A 1 80 ? 27.156 1.582 -27.048 1.00 58.78 80 TYR A O 1
ATOM 615 N N . ALA A 1 81 ? 25.454 2.810 -26.272 1.00 69.81 81 ALA A N 1
ATOM 616 C CA . ALA A 1 81 ? 25.132 3.425 -27.563 1.00 69.81 81 ALA A CA 1
ATOM 617 C C . ALA A 1 81 ? 26.119 4.535 -27.986 1.00 69.81 81 ALA A C 1
ATOM 619 O O . ALA A 1 81 ? 26.058 5.011 -29.123 1.00 69.81 81 ALA A O 1
ATOM 620 N N . ARG A 1 82 ? 27.027 4.966 -27.099 1.00 64.50 82 ARG A N 1
ATOM 621 C CA . ARG A 1 82 ? 28.088 5.924 -27.428 1.00 64.50 82 ARG A CA 1
ATOM 622 C C . ARG A 1 82 ? 29.200 5.178 -28.190 1.00 64.50 82 ARG A C 1
ATOM 624 O O . ARG A 1 82 ? 29.801 4.276 -27.614 1.00 64.50 82 ARG A O 1
ATOM 631 N N . PRO A 1 83 ? 29.497 5.509 -29.462 1.00 51.81 83 PRO A N 1
ATOM 632 C CA . PRO A 1 83 ? 30.517 4.787 -30.217 1.00 51.81 83 PRO A CA 1
ATOM 633 C C . PRO A 1 83 ? 31.887 4.947 -29.546 1.00 51.81 83 PRO A C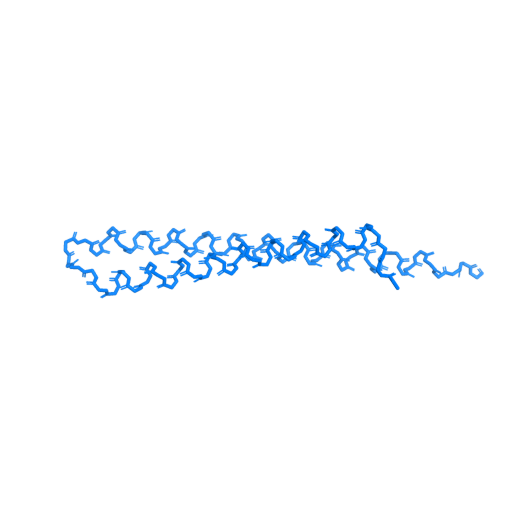 1
ATOM 635 O O . PRO A 1 83 ? 32.265 6.058 -29.166 1.00 51.81 83 PRO A O 1
ATOM 638 N N . ALA A 1 84 ? 32.615 3.835 -29.401 1.00 60.06 84 ALA A N 1
ATOM 639 C CA . ALA A 1 84 ? 34.019 3.849 -29.009 1.00 60.06 84 ALA A CA 1
ATOM 640 C C . ALA A 1 84 ? 34.808 4.617 -30.081 1.00 60.06 84 ALA A C 1
ATOM 642 O O . ALA A 1 84 ? 34.790 4.229 -31.251 1.00 60.06 84 ALA A O 1
ATOM 643 N N . ALA A 1 85 ? 35.397 5.744 -29.680 1.00 56.03 85 ALA A N 1
ATOM 644 C CA . ALA A 1 85 ? 36.253 6.574 -30.523 1.00 56.03 85 ALA A CA 1
ATOM 645 C C . ALA A 1 85 ? 37.598 5.892 -30.804 1.00 56.03 85 ALA A C 1
ATOM 647 O O . ALA A 1 85 ? 38.094 5.183 -29.897 1.00 56.03 85 ALA A O 1
#

Secondary structure (DSSP, 8-state):
---HHHHHHHHHHHHHHHHHHHHHHHHHHHHHHHHH--TTTHHHHHHHHHHHHHHHHHHHHHHHHHHHHHHHHHHHHHHHTSPP-